Protein AF-A0AAD6FFL6-F1 (afdb_monomer)

Secondary structure (DSSP, 8-state):
-EETTTTEE-------HHHHTSGGGHHHHHHHHHHHHHHHTTPPP-EEEE---HHHHHHHHHTT-EEEE-GGGG--

pLDDT: mean 91.32, std 8.33, range [47.88, 97.19]

Nearest PDB structures (foldseek):
  8chd-assembly2_B  TM=4.868E-01  e=1.178E+00  Nicotiana tabacum
  4bbp-assembly1_A  TM=4.252E-01  e=8.030E+00  Salmonella enterica
  2ps3-assembly2_B  TM=4.143E-01  e=8.600E+00  Escherichia coli

Radius of gyration: 13.36 Å; Cα contacts (8 Å, |Δi|>4): 68; chains: 1; bounding box: 37×26×31 Å

Structure (mmCIF, N/CA/C/O backbone):
data_AF-A0AAD6FFL6-F1
#
_entry.id   AF-A0AAD6FFL6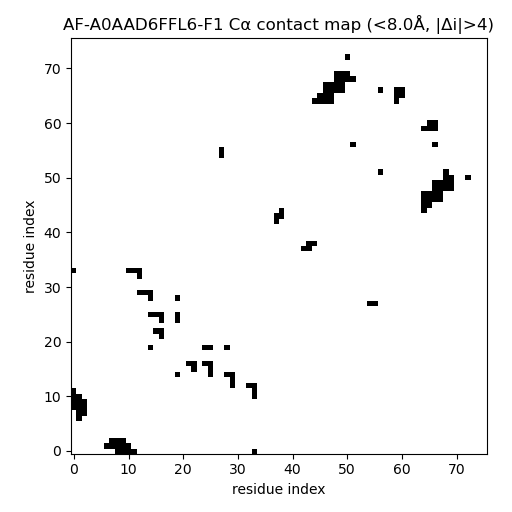-F1
#
loop_
_atom_site.group_PDB
_atom_site.id
_atom_site.type_symbol
_atom_site.label_atom_id
_atom_site.label_alt_id
_atom_site.label_comp_id
_atom_site.label_asym_id
_atom_site.label_entity_id
_atom_site.label_seq_id
_atom_site.pdbx_PDB_ins_code
_atom_site.Cartn_x
_atom_site.Cartn_y
_atom_site.Cartn_z
_atom_site.occupancy
_atom_site.B_iso_or_equiv
_atom_site.auth_seq_id
_atom_site.auth_comp_id
_atom_site.auth_asym_id
_atom_site.auth_atom_id
_atom_site.pdbx_PDB_model_num
ATOM 1 N N . MET A 1 1 ? -3.917 -7.801 1.613 1.00 88.06 1 MET A N 1
ATOM 2 C CA . MET A 1 1 ? -4.316 -7.086 2.844 1.00 88.06 1 MET A CA 1
ATOM 3 C C . MET A 1 1 ? -5.148 -7.996 3.742 1.00 88.06 1 MET A C 1
ATOM 5 O O . MET A 1 1 ? -5.896 -8.830 3.236 1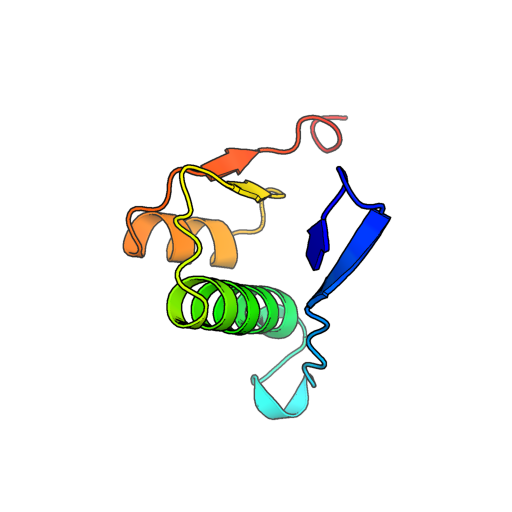.00 88.06 1 MET A O 1
ATOM 9 N N . MET A 1 2 ? -5.024 -7.850 5.061 1.00 91.31 2 MET A N 1
ATOM 10 C CA . MET A 1 2 ? -5.747 -8.657 6.045 1.00 91.31 2 MET A CA 1
ATOM 11 C C . MET A 1 2 ? -6.504 -7.757 7.021 1.00 91.31 2 MET A C 1
ATOM 13 O O . MET A 1 2 ? -5.945 -6.798 7.544 1.00 91.31 2 MET A O 1
ATOM 17 N N . ASP A 1 3 ? -7.763 -8.091 7.275 1.00 91.38 3 ASP A N 1
ATOM 18 C CA . ASP A 1 3 ? -8.533 -7.555 8.388 1.00 91.38 3 ASP A CA 1
ATOM 19 C C . ASP A 1 3 ? -8.231 -8.384 9.639 1.00 91.38 3 ASP A C 1
ATOM 21 O O . ASP A 1 3 ? -8.665 -9.533 9.773 1.00 91.38 3 ASP A O 1
ATOM 25 N N . LEU A 1 4 ? -7.477 -7.781 10.554 1.00 90.75 4 LEU A N 1
ATOM 26 C CA . LEU A 1 4 ? -7.029 -8.411 11.793 1.00 90.75 4 LEU A CA 1
ATOM 27 C C . LEU A 1 4 ? -8.166 -8.631 12.797 1.00 90.75 4 LEU A C 1
ATOM 29 O O . LEU A 1 4 ? -8.079 -9.537 13.620 1.00 90.75 4 LEU A O 1
ATOM 33 N N . LYS A 1 5 ? -9.254 -7.853 12.731 1.00 93.25 5 LYS A N 1
ATOM 34 C CA . LYS A 1 5 ? -10.387 -8.019 13.654 1.00 93.25 5 LYS A CA 1
ATOM 35 C C . LYS A 1 5 ? -11.135 -9.316 13.373 1.00 93.25 5 LYS A C 1
ATOM 37 O O . LYS A 1 5 ? -11.556 -10.007 14.296 1.00 93.25 5 LYS A O 1
ATOM 42 N N . ASN A 1 6 ? -11.311 -9.625 12.091 1.00 94.62 6 ASN A N 1
ATOM 43 C CA . ASN A 1 6 ? -12.051 -10.801 11.642 1.00 94.62 6 ASN A CA 1
ATOM 44 C C . ASN A 1 6 ? -11.140 -11.957 11.200 1.00 94.62 6 ASN A C 1
ATOM 46 O O . ASN A 1 6 ? -11.655 -13.008 10.823 1.00 94.62 6 ASN A O 1
ATOM 50 N N . ASN A 1 7 ? -9.814 -11.773 11.233 1.00 94.50 7 ASN A N 1
ATOM 51 C CA . ASN A 1 7 ? -8.812 -12.705 10.708 1.00 94.50 7 ASN A CA 1
ATOM 52 C C . ASN A 1 7 ? -9.081 -13.127 9.254 1.00 94.50 7 ASN A C 1
ATOM 54 O O . ASN A 1 7 ? -8.947 -14.297 8.894 1.00 94.50 7 ASN A O 1
ATOM 58 N N . LYS A 1 8 ? -9.487 -12.172 8.410 1.00 95.25 8 LYS A N 1
ATOM 59 C CA . LYS A 1 8 ? -9.826 -12.430 7.005 1.00 95.25 8 LYS A CA 1
ATOM 60 C C . LYS A 1 8 ? -8.845 -11.746 6.075 1.00 95.25 8 LYS A C 1
ATOM 62 O O . LYS A 1 8 ? -8.566 -10.560 6.218 1.00 95.25 8 LYS A O 1
ATOM 67 N N . VAL A 1 9 ? -8.376 -12.478 5.072 1.00 94.06 9 VAL A N 1
ATOM 68 C CA . VAL A 1 9 ? -7.710 -11.869 3.919 1.00 94.06 9 VAL A CA 1
ATOM 69 C C . VAL A 1 9 ? -8.784 -11.141 3.117 1.00 94.06 9 VAL A C 1
ATOM 71 O O . VAL A 1 9 ? -9.723 -11.767 2.632 1.00 94.06 9 VAL A O 1
ATOM 74 N N . VAL A 1 10 ? -8.671 -9.818 3.033 1.00 93.88 10 VAL A N 1
ATOM 75 C CA . VAL A 1 10 ? -9.639 -8.965 2.322 1.00 93.88 10 VAL A CA 1
ATOM 76 C C . VAL A 1 10 ? -9.183 -8.631 0.908 1.00 93.88 10 VAL A C 1
ATOM 78 O O . VAL A 1 10 ? -9.997 -8.227 0.087 1.00 93.88 10 VAL A O 1
ATOM 81 N N . ASP A 1 11 ? -7.893 -8.809 0.624 1.00 95.50 11 ASP A N 1
ATOM 82 C CA . ASP A 1 11 ? -7.315 -8.507 -0.678 1.00 95.50 11 ASP A CA 1
ATOM 83 C C . ASP A 1 11 ? -6.032 -9.314 -0.929 1.00 95.50 11 ASP A C 1
ATOM 85 O O . ASP A 1 11 ? -5.220 -9.491 -0.012 1.00 95.50 11 ASP A O 1
ATOM 89 N N . LEU A 1 12 ? -5.830 -9.761 -2.169 1.00 95.75 12 LEU A N 1
ATOM 90 C CA . LEU A 1 12 ? -4.608 -10.407 -2.644 1.00 95.75 12 LEU A CA 1
ATOM 91 C C . LEU A 1 12 ? -4.296 -9.883 -4.046 1.00 95.75 12 LEU A C 1
ATOM 93 O O . LEU A 1 12 ? -5.091 -10.058 -4.965 1.00 95.75 12 LEU A O 1
ATOM 97 N N . GLN A 1 13 ? -3.120 -9.278 -4.201 1.00 96.38 13 GLN A N 1
ATOM 98 C CA . GLN A 1 13 ? -2.655 -8.718 -5.466 1.00 96.38 13 GLN A CA 1
ATOM 99 C C . GLN A 1 13 ? -1.526 -9.576 -6.025 1.00 96.38 13 GLN A C 1
ATOM 101 O O . GLN A 1 13 ? -0.477 -9.722 -5.399 1.00 96.38 13 GLN A O 1
ATOM 106 N N . LEU A 1 14 ? -1.747 -10.145 -7.210 1.00 95.88 14 LEU A N 1
ATOM 107 C CA . LEU A 1 14 ? -0.696 -10.791 -7.985 1.00 95.88 14 LEU A CA 1
ATOM 108 C C . LEU A 1 14 ? -0.137 -9.759 -8.967 1.00 95.88 14 LEU A C 1
ATOM 110 O O . LEU A 1 14 ? -0.853 -9.318 -9.863 1.00 95.88 14 LEU A O 1
ATOM 114 N N . VAL A 1 15 ? 1.126 -9.381 -8.775 1.00 96.81 15 VAL A N 1
ATOM 115 C CA . VAL A 1 15 ? 1.856 -8.469 -9.665 1.00 96.81 15 VAL A CA 1
ATOM 116 C C . VAL A 1 15 ? 3.045 -9.215 -10.265 1.00 96.81 15 VAL A C 1
ATOM 118 O O . VAL A 1 15 ? 3.710 -9.983 -9.569 1.00 96.81 15 VAL A O 1
ATOM 121 N N . GLN A 1 16 ? 3.318 -9.019 -11.550 1.00 96.56 16 GLN A N 1
ATOM 122 C CA . GLN A 1 16 ? 4.406 -9.658 -12.279 1.00 96.56 16 GLN A CA 1
ATOM 123 C C . GLN A 1 16 ? 5.451 -8.633 -12.731 1.00 96.56 16 GLN A C 1
ATOM 125 O O . GLN A 1 16 ? 5.134 -7.593 -13.291 1.00 96.56 16 GLN A O 1
ATOM 130 N N . SER A 1 17 ? 6.735 -8.944 -12.559 1.00 96.19 17 SER A N 1
ATOM 131 C CA . SER A 1 17 ? 7.842 -8.035 -12.909 1.00 96.19 17 SER A CA 1
ATOM 132 C C . SER A 1 17 ? 7.786 -7.517 -14.358 1.00 96.19 17 SER A C 1
ATOM 134 O O . SER A 1 17 ? 8.078 -6.351 -14.617 1.00 96.19 17 SER A O 1
ATOM 136 N N . ASN A 1 18 ? 7.371 -8.359 -15.308 1.00 96.19 18 ASN A N 1
ATOM 137 C CA . ASN A 1 18 ? 7.233 -7.997 -16.722 1.00 96.19 18 ASN A CA 1
ATOM 138 C C . ASN A 1 18 ? 6.103 -6.991 -16.994 1.00 96.19 18 ASN A C 1
ATOM 140 O O . ASN A 1 18 ? 6.195 -6.265 -17.979 1.00 96.19 18 ASN A O 1
ATOM 144 N N . GLU A 1 19 ? 5.066 -6.929 -16.154 1.00 95.69 19 GLU A N 1
ATOM 145 C CA . GLU A 1 19 ? 3.950 -5.992 -16.344 1.00 95.69 19 GLU A CA 1
ATOM 146 C C . GLU A 1 19 ? 4.281 -4.583 -15.820 1.00 95.69 19 GLU A C 1
ATOM 148 O O . GLU A 1 19 ? 3.758 -3.596 -16.327 1.00 95.69 19 GLU A O 1
ATOM 153 N N . VAL A 1 20 ? 5.186 -4.483 -14.838 1.00 94.81 20 VAL A N 1
ATOM 154 C CA . VAL A 1 20 ? 5.558 -3.219 -14.171 1.00 94.81 20 VAL A CA 1
ATOM 155 C C . VAL A 1 20 ? 6.973 -2.730 -14.502 1.00 94.81 20 VAL A C 1
ATOM 157 O O . VAL A 1 20 ? 7.463 -1.771 -13.907 1.00 94.81 20 VAL A O 1
ATOM 160 N N . GLY A 1 21 ? 7.665 -3.384 -15.438 1.00 92.62 21 GLY A N 1
ATOM 161 C CA . GLY A 1 21 ? 9.013 -2.982 -15.851 1.00 92.62 21 GLY A CA 1
ATOM 162 C C . GLY A 1 21 ? 10.090 -3.229 -14.787 1.00 92.62 21 GLY A C 1
ATOM 163 O O . GLY A 1 21 ? 11.027 -2.441 -14.663 1.00 92.62 21 GLY A O 1
ATOM 164 N N . GLY A 1 22 ? 9.957 -4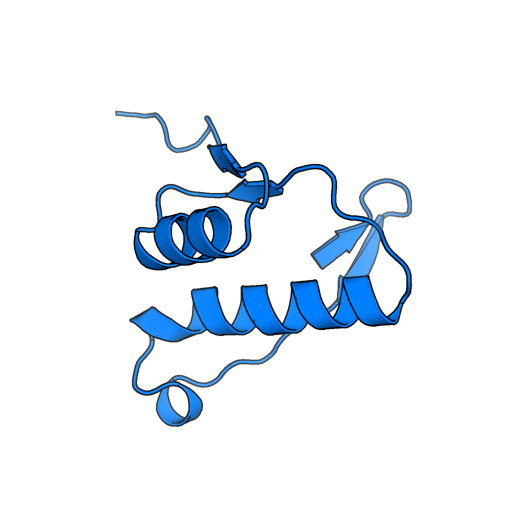.300 -14.002 1.00 92.94 22 GLY A N 1
ATOM 165 C CA . GLY A 1 22 ? 10.965 -4.759 -13.046 1.00 92.94 22 GLY A CA 1
ATOM 166 C C . GLY A 1 22 ? 10.424 -5.005 -11.639 1.00 92.94 22 GLY A C 1
ATOM 167 O O . GLY A 1 22 ? 9.445 -4.399 -11.210 1.00 92.94 22 GLY A O 1
ATOM 168 N N . SER A 1 23 ? 11.118 -5.858 -10.882 1.00 89.94 23 SER A N 1
ATOM 169 C CA . SER A 1 23 ? 10.722 -6.241 -9.519 1.00 89.94 23 SER A CA 1
ATOM 170 C C . SER A 1 23 ? 10.634 -5.060 -8.559 1.00 89.94 23 SER A C 1
ATOM 172 O O . SER A 1 23 ? 9.778 -5.047 -7.682 1.00 89.94 23 SER A O 1
ATOM 174 N N . TYR A 1 24 ? 11.462 -4.037 -8.774 1.00 89.81 24 TYR A N 1
ATOM 175 C CA . TYR A 1 24 ? 11.479 -2.816 -7.970 1.00 89.81 24 TYR A CA 1
ATOM 176 C C . TYR A 1 24 ? 10.120 -2.091 -7.929 1.00 89.81 24 TYR A C 1
ATOM 178 O O . TYR A 1 24 ? 9.781 -1.473 -6.926 1.00 89.81 24 TYR A O 1
ATOM 186 N N . HIS A 1 25 ? 9.318 -2.203 -8.993 1.00 93.81 25 HIS A N 1
ATOM 187 C CA . HIS A 1 25 ? 8.014 -1.543 -9.107 1.00 93.81 25 HIS A CA 1
ATOM 188 C C . HIS A 1 25 ? 6.848 -2.390 -8.588 1.00 93.81 25 HIS A C 1
ATOM 190 O O . HIS A 1 25 ? 5.744 -1.870 -8.421 1.00 93.81 25 HIS A O 1
ATOM 196 N N . MET A 1 26 ? 7.068 -3.685 -8.342 1.00 95.56 26 MET A N 1
ATOM 197 C CA . MET A 1 26 ? 5.989 -4.627 -8.031 1.00 95.56 26 MET A CA 1
ATOM 198 C C . MET A 1 26 ? 5.275 -4.277 -6.727 1.00 95.56 26 MET A C 1
ATOM 200 O O . MET A 1 26 ? 4.050 -4.343 -6.661 1.00 95.56 26 MET A O 1
ATOM 204 N N . GLU A 1 27 ? 6.027 -3.868 -5.706 1.00 93.19 27 GLU A N 1
ATOM 205 C CA . GLU A 1 27 ? 5.460 -3.497 -4.407 1.00 93.19 27 GLU A CA 1
ATOM 206 C C . GLU A 1 27 ? 4.598 -2.237 -4.496 1.00 93.19 27 GLU A C 1
ATOM 208 O O . GLU A 1 27 ? 3.486 -2.206 -3.967 1.00 93.19 27 GLU A O 1
ATOM 213 N N . LEU A 1 28 ? 5.084 -1.206 -5.201 1.00 94.88 28 LEU A N 1
ATOM 214 C CA . LEU A 1 28 ? 4.329 0.031 -5.392 1.00 94.88 28 LEU A CA 1
ATOM 215 C C . LEU A 1 28 ? 3.028 -0.234 -6.156 1.00 94.88 28 LEU A C 1
ATOM 217 O O . LEU A 1 28 ? 1.985 0.310 -5.797 1.00 94.88 28 LEU A O 1
ATOM 221 N N . GLU A 1 29 ? 3.093 -1.039 -7.213 1.00 96.88 29 GLU A N 1
ATOM 222 C CA . GLU A 1 29 ? 1.918 -1.375 -8.011 1.00 96.88 29 GLU A CA 1
ATOM 223 C C . GLU A 1 29 ? 0.902 -2.188 -7.204 1.00 96.88 29 GLU A C 1
ATOM 225 O O . GLU A 1 29 ? -0.285 -1.863 -7.205 1.00 96.88 29 GLU A O 1
ATOM 230 N N . GLY A 1 30 ? 1.364 -3.189 -6.450 1.00 96.25 30 GLY A N 1
ATOM 231 C CA . GLY A 1 30 ? 0.503 -3.959 -5.556 1.00 96.25 30 GLY A CA 1
ATOM 232 C C . GLY A 1 30 ? -0.211 -3.056 -4.549 1.00 96.25 30 GLY A C 1
ATOM 233 O O . GLY A 1 30 ? -1.427 -3.150 -4.393 1.00 96.25 30 GLY A O 1
ATOM 234 N N . LEU A 1 31 ? 0.518 -2.115 -3.939 1.00 95.06 31 LEU A N 1
ATOM 235 C CA . LEU A 1 31 ? -0.059 -1.139 -3.016 1.00 95.06 31 LEU A CA 1
ATOM 236 C C . LEU A 1 31 ? -1.128 -0.265 -3.690 1.00 95.06 31 LEU A C 1
ATOM 238 O O . LEU A 1 31 ? -2.199 -0.069 -3.117 1.00 95.06 31 LEU A O 1
ATOM 242 N N . LYS A 1 32 ? -0.865 0.249 -4.897 1.00 95.50 32 LYS A N 1
ATOM 243 C CA . LYS A 1 32 ? -1.831 1.072 -5.645 1.00 95.50 32 LYS A CA 1
ATOM 244 C C . LYS A 1 32 ? -3.133 0.324 -5.910 1.00 95.50 32 LYS A C 1
ATOM 246 O O . LYS A 1 32 ? -4.195 0.853 -5.585 1.00 95.50 32 LYS A O 1
ATOM 251 N N . ARG A 1 33 ? -3.044 -0.907 -6.427 1.00 97.19 33 ARG A N 1
ATOM 252 C CA . ARG A 1 33 ? -4.213 -1.753 -6.722 1.00 97.19 33 ARG A CA 1
ATOM 253 C C . ARG A 1 33 ? -5.034 -2.031 -5.464 1.00 97.19 33 ARG A C 1
ATOM 255 O O . ARG A 1 33 ? -6.255 -1.890 -5.481 1.00 97.19 33 ARG A O 1
ATOM 262 N N . SER A 1 34 ? -4.372 -2.350 -4.350 1.00 96.00 34 SER A N 1
ATOM 263 C CA . SER A 1 34 ? -5.053 -2.553 -3.066 1.00 96.00 34 SER A CA 1
ATOM 264 C C . SER A 1 34 ? -5.764 -1.286 -2.579 1.00 96.00 34 SER A C 1
ATOM 266 O O . SER A 1 34 ? -6.909 -1.358 -2.138 1.00 96.00 34 SER A O 1
ATOM 268 N N . LEU A 1 35 ? -5.114 -0.119 -2.649 1.00 94.69 35 LEU A N 1
ATOM 269 C CA . LEU A 1 35 ? -5.704 1.148 -2.202 1.00 94.69 35 LEU A CA 1
ATOM 270 C C . LEU A 1 35 ? -6.901 1.572 -3.058 1.00 94.69 35 LEU A C 1
ATOM 272 O O . LEU A 1 35 ? -7.899 2.057 -2.521 1.00 94.69 35 LEU A O 1
ATOM 276 N N . GLU A 1 36 ? -6.817 1.368 -4.371 1.00 95.25 36 GLU A N 1
ATOM 277 C CA . GLU A 1 36 ? -7.928 1.614 -5.289 1.00 95.25 36 GLU A CA 1
ATOM 278 C C . GLU A 1 36 ? -9.121 0.707 -4.967 1.00 95.25 36 GLU A C 1
ATOM 280 O O . GLU A 1 36 ? -10.225 1.216 -4.768 1.00 95.25 36 GLU A O 1
ATOM 285 N N . LEU A 1 37 ? -8.890 -0.596 -4.768 1.00 95.50 37 LEU A N 1
ATOM 286 C CA . LEU A 1 37 ? -9.939 -1.535 -4.363 1.00 95.50 37 LEU A CA 1
ATOM 287 C C . LEU A 1 37 ? -10.628 -1.098 -3.060 1.00 95.50 37 LEU A C 1
ATOM 289 O O . LEU A 1 37 ? -11.854 -1.110 -2.973 1.00 95.50 37 LEU A O 1
ATOM 293 N N . LEU A 1 38 ? -9.868 -0.703 -2.035 1.00 93.25 38 LEU A N 1
ATOM 294 C CA . LEU A 1 38 ? -10.445 -0.234 -0.768 1.00 93.25 38 LEU A CA 1
ATOM 295 C C . LEU A 1 38 ? -11.330 0.997 -0.970 1.00 93.25 38 LEU A C 1
ATOM 297 O O . LEU A 1 38 ? -12.445 1.051 -0.445 1.00 93.25 38 LEU A O 1
ATOM 301 N N . LYS A 1 39 ? -10.858 1.954 -1.773 1.00 93.44 39 LYS A N 1
ATOM 302 C CA . LYS A 1 39 ? -11.606 3.166 -2.106 1.00 93.44 39 LYS A CA 1
ATOM 303 C C . LYS A 1 39 ? -12.906 2.837 -2.843 1.00 93.44 39 LYS A C 1
ATOM 305 O O . LYS A 1 39 ? -13.954 3.362 -2.474 1.00 93.44 39 LYS A O 1
ATOM 3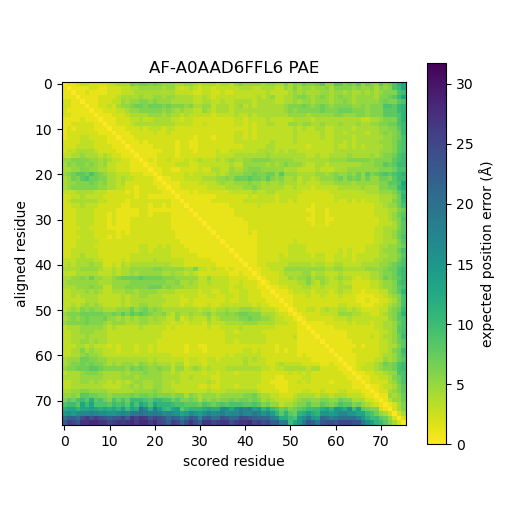10 N N . GLU A 1 40 ? -12.867 1.945 -3.831 1.00 95.44 40 GLU A N 1
ATOM 311 C CA . GLU A 1 40 ? -14.058 1.478 -4.558 1.00 95.44 40 GLU A CA 1
ATOM 312 C C . GLU A 1 40 ? -15.071 0.779 -3.642 1.00 95.44 40 GLU A C 1
ATOM 314 O O . GLU A 1 40 ? -16.281 0.872 -3.849 1.00 95.44 40 GLU A O 1
ATOM 319 N N . ARG A 1 41 ? -14.590 0.103 -2.593 1.00 94.12 41 ARG A N 1
ATOM 320 C CA . ARG A 1 41 ? -15.429 -0.541 -1.572 1.00 94.12 41 ARG A CA 1
ATOM 321 C C . ARG A 1 41 ? -15.924 0.420 -0.487 1.00 94.12 41 ARG A C 1
ATOM 323 O O . ARG A 1 41 ? -16.591 -0.026 0.444 1.00 94.12 41 ARG A O 1
ATOM 330 N N . GLY A 1 42 ? -15.633 1.717 -0.605 1.00 93.62 42 GLY A N 1
ATOM 331 C CA . GLY A 1 42 ? -16.058 2.741 0.350 1.00 93.62 42 GLY A CA 1
ATOM 332 C C . GLY A 1 42 ? -15.284 2.716 1.669 1.00 93.62 42 GLY A C 1
ATOM 333 O O . GLY A 1 42 ? -15.774 3.228 2.674 1.00 93.62 42 GLY A O 1
ATOM 334 N N . VAL A 1 43 ? -14.093 2.113 1.690 1.00 91.75 43 VAL A N 1
ATOM 335 C CA . VAL A 1 43 ? -13.214 2.117 2.862 1.00 91.75 43 VAL A CA 1
ATOM 336 C C . VAL A 1 43 ? -12.395 3.404 2.860 1.00 91.75 43 VAL A C 1
ATOM 338 O O . VAL A 1 43 ? -11.587 3.645 1.963 1.00 91.75 43 VAL A O 1
ATOM 341 N N . THR A 1 44 ? -12.588 4.229 3.887 1.00 89.25 44 THR A N 1
ATOM 342 C CA . THR A 1 44 ? -11.791 5.441 4.099 1.00 89.25 44 THR A CA 1
ATOM 343 C C . THR A 1 44 ? -10.468 5.081 4.765 1.00 89.25 44 THR A C 1
ATOM 345 O O . THR A 1 44 ? -10.453 4.504 5.852 1.00 89.25 44 THR A O 1
ATOM 348 N N . LEU A 1 45 ? -9.357 5.438 4.122 1.00 90.12 45 LEU A N 1
ATOM 349 C CA . LEU A 1 45 ? -8.019 5.301 4.688 1.00 90.12 45 LEU A CA 1
ATOM 350 C C . LEU A 1 45 ? -7.657 6.567 5.473 1.00 90.12 45 LEU A C 1
ATOM 352 O O . LEU A 1 45 ? -7.634 7.650 4.897 1.00 90.12 45 LEU A O 1
ATOM 356 N N . ASP A 1 46 ? -7.349 6.418 6.760 1.00 91.12 46 ASP A N 1
ATOM 357 C CA . ASP A 1 46 ? -6.876 7.520 7.612 1.00 91.12 46 ASP A CA 1
ATOM 358 C C . ASP A 1 46 ? -5.340 7.620 7.600 1.00 91.12 46 ASP A C 1
ATOM 360 O O . ASP A 1 46 ? -4.754 8.654 7.279 1.00 91.12 46 ASP A O 1
ATOM 364 N N . CYS A 1 47 ? -4.667 6.499 7.864 1.00 92.50 47 CYS A N 1
ATOM 365 C CA . CYS A 1 47 ? -3.216 6.390 7.785 1.00 92.50 47 CYS A CA 1
ATOM 366 C C . CYS A 1 47 ? -2.767 4.990 7.357 1.00 92.50 47 CYS A C 1
ATOM 368 O O . CYS A 1 47 ? -3.539 4.028 7.390 1.00 92.50 47 CYS A O 1
ATOM 370 N N . ILE A 1 48 ? -1.500 4.880 6.958 1.00 93.75 48 ILE A N 1
ATOM 371 C CA . ILE A 1 48 ? -0.865 3.615 6.587 1.00 93.75 48 ILE A CA 1
ATOM 372 C C . ILE A 1 48 ? 0.519 3.492 7.227 1.00 93.75 48 ILE A C 1
ATOM 374 O O . ILE A 1 48 ? 1.285 4.452 7.256 1.00 93.75 48 ILE A O 1
ATOM 378 N N . VAL A 1 49 ? 0.850 2.300 7.726 1.00 92.19 49 VAL A N 1
ATOM 379 C CA . VAL A 1 49 ? 2.187 1.958 8.231 1.00 92.19 49 VAL A CA 1
ATOM 380 C C . VAL A 1 49 ? 2.903 1.140 7.161 1.00 92.19 49 VAL A C 1
ATOM 382 O O . VAL A 1 49 ? 2.347 0.165 6.662 1.00 92.19 49 VAL A O 1
ATOM 385 N N . THR A 1 50 ? 4.107 1.549 6.770 1.00 92.19 50 THR A N 1
ATOM 386 C CA . THR A 1 50 ? 4.898 0.879 5.719 1.00 92.19 50 THR A CA 1
ATOM 387 C C . THR A 1 50 ? 6.390 0.962 6.025 1.00 92.19 50 THR A C 1
ATOM 389 O O . THR A 1 50 ? 6.822 1.768 6.850 1.00 92.19 50 THR A O 1
ATOM 392 N N . ASP A 1 51 ? 7.189 0.171 5.317 1.00 88.69 51 ASP A N 1
ATOM 393 C CA . ASP A 1 51 ? 8.644 0.279 5.358 1.00 88.69 51 ASP A CA 1
ATOM 394 C C . ASP A 1 51 ? 9.163 1.530 4.638 1.00 88.69 51 ASP A C 1
ATOM 396 O O . ASP A 1 51 ? 8.458 2.225 3.897 1.00 88.69 51 ASP A O 1
ATOM 400 N N . ARG A 1 52 ? 10.458 1.808 4.812 1.00 86.12 52 ARG A N 1
ATOM 401 C CA . ARG A 1 52 ? 11.152 2.958 4.210 1.00 86.12 52 ARG A CA 1
ATOM 402 C C . ARG A 1 52 ? 11.469 2.760 2.715 1.00 86.12 52 ARG A C 1
ATOM 404 O O . ARG A 1 52 ? 12.522 3.182 2.240 1.00 86.12 52 ARG A O 1
ATOM 411 N N . HIS A 1 53 ? 10.542 2.199 1.936 1.00 88.75 53 HIS A N 1
ATOM 412 C CA . HIS A 1 53 ? 10.692 2.067 0.483 1.00 88.75 53 HIS A CA 1
ATOM 413 C C . HIS A 1 53 ? 10.477 3.420 -0.222 1.00 88.75 53 HIS A C 1
ATOM 415 O O . HIS A 1 53 ? 9.417 4.041 -0.110 1.00 88.75 53 HIS A O 1
ATOM 421 N N . LEU A 1 54 ? 11.490 3.906 -0.950 1.00 91.19 54 LEU A N 1
ATOM 422 C CA . LEU A 1 54 ? 11.518 5.274 -1.499 1.00 91.19 54 LEU A CA 1
ATOM 423 C C . LEU A 1 54 ? 10.364 5.570 -2.469 1.00 91.19 54 LEU A C 1
ATOM 425 O O . LEU A 1 54 ? 9.793 6.662 -2.433 1.00 91.19 54 LEU A O 1
ATOM 429 N N . GLN A 1 55 ? 9.998 4.610 -3.321 1.00 93.06 55 GLN A N 1
ATOM 430 C CA . GLN A 1 55 ? 8.908 4.804 -4.279 1.00 93.06 55 GLN A CA 1
ATOM 431 C C . GLN A 1 55 ? 7.540 4.913 -3.593 1.00 93.06 55 GLN A C 1
ATOM 433 O O . GLN A 1 55 ? 6.725 5.745 -3.989 1.00 93.06 55 GLN A O 1
ATOM 438 N N . ILE A 1 56 ? 7.315 4.125 -2.537 1.00 93.19 56 ILE A N 1
ATOM 439 C CA . ILE A 1 56 ? 6.073 4.152 -1.753 1.00 93.19 56 ILE A CA 1
ATOM 440 C C . ILE A 1 56 ? 5.966 5.481 -1.006 1.00 93.19 56 ILE A C 1
ATOM 442 O O . ILE A 1 56 ? 4.943 6.151 -1.100 1.00 93.19 56 ILE A O 1
ATOM 446 N N . GLN A 1 57 ? 7.049 5.923 -0.363 1.00 93.44 57 GLN A N 1
ATOM 447 C CA . GLN A 1 57 ? 7.094 7.226 0.311 1.00 93.44 57 GLN A CA 1
ATOM 448 C C 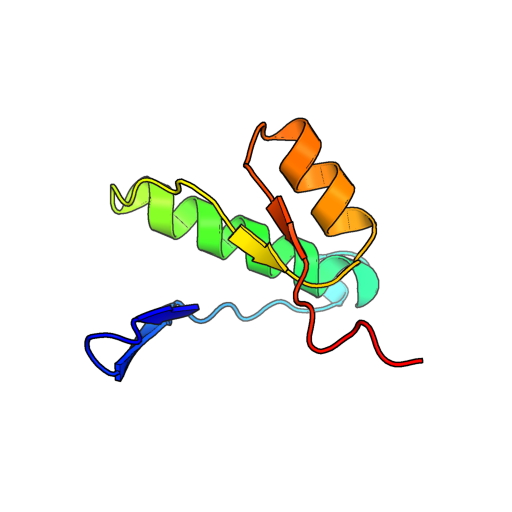. GLN A 1 57 ? 6.779 8.388 -0.633 1.00 93.44 57 GLN A C 1
ATOM 450 O O . GLN A 1 57 ? 6.033 9.305 -0.284 1.00 93.44 57 GLN A O 1
ATOM 455 N N . LYS A 1 58 ? 7.355 8.374 -1.843 1.00 94.62 58 LYS A N 1
ATOM 456 C CA . LYS A 1 58 ? 7.060 9.392 -2.856 1.00 94.62 58 LYS A CA 1
ATOM 457 C C . LYS A 1 58 ? 5.578 9.383 -3.229 1.00 94.62 58 LYS A C 1
ATOM 459 O O . LYS A 1 58 ? 4.947 10.434 -3.188 1.00 94.62 58 LYS A O 1
ATOM 464 N N . PHE A 1 59 ? 5.040 8.208 -3.537 1.00 95.25 59 PHE A N 1
ATOM 465 C CA . PHE A 1 59 ? 3.650 8.043 -3.946 1.00 95.25 59 PHE A CA 1
ATOM 466 C C . PHE A 1 59 ? 2.646 8.462 -2.860 1.00 95.25 59 PHE A C 1
ATOM 468 O O . PHE A 1 59 ? 1.700 9.190 -3.155 1.00 95.25 59 PHE A O 1
ATOM 475 N N . LEU A 1 60 ? 2.855 8.048 -1.607 1.00 94.69 60 LEU A N 1
ATOM 476 C CA . LEU A 1 60 ? 1.955 8.380 -0.498 1.00 94.69 60 LEU A CA 1
ATOM 477 C C . LEU A 1 60 ? 1.952 9.883 -0.206 1.00 94.69 60 LEU A C 1
ATOM 479 O O . LEU A 1 60 ? 0.886 10.463 -0.006 1.00 94.69 60 LEU A O 1
ATOM 483 N N . ARG A 1 61 ? 3.124 10.531 -0.279 1.00 93.88 61 ARG A N 1
ATOM 484 C CA . ARG A 1 61 ? 3.241 11.989 -0.152 1.00 93.88 61 ARG A CA 1
ATOM 485 C C . ARG A 1 61 ? 2.501 12.727 -1.270 1.00 93.88 61 ARG A C 1
ATOM 487 O O . ARG A 1 61 ? 1.809 13.696 -0.989 1.00 93.88 61 ARG A O 1
ATOM 494 N N . GLU A 1 62 ? 2.642 12.284 -2.519 1.00 94.94 62 GLU A N 1
ATOM 495 C CA . GLU A 1 62 ? 1.928 12.869 -3.669 1.00 94.94 62 GLU A CA 1
ATOM 496 C C . GLU A 1 62 ? 0.411 12.633 -3.597 1.00 94.94 62 GLU A C 1
ATOM 498 O O . GLU A 1 62 ? -0.365 13.448 -4.088 1.00 94.94 62 GLU A O 1
ATOM 503 N N . SER A 1 63 ? -0.010 11.551 -2.939 1.00 91.00 63 SER A N 1
ATOM 504 C CA . SER A 1 63 ? -1.419 11.191 -2.740 1.00 91.00 63 SER A CA 1
ATOM 505 C C . SER A 1 63 ? -2.038 11.801 -1.474 1.00 91.00 63 SER A C 1
ATOM 507 O O . SER A 1 63 ? -3.194 11.513 -1.174 1.00 91.00 63 SER A O 1
ATOM 509 N N . SER A 1 64 ? -1.289 12.617 -0.721 1.00 92.06 64 SER A N 1
ATOM 510 C CA . SER A 1 64 ? -1.706 13.199 0.567 1.00 92.06 64 SER A CA 1
ATOM 511 C C . SER A 1 64 ? -2.188 12.164 1.596 1.00 92.06 64 SER A C 1
ATOM 513 O O . SER A 1 64 ? -3.075 12.449 2.400 1.00 92.06 64 SER A O 1
ATOM 515 N N . ILE A 1 65 ? -1.612 10.959 1.577 1.00 93.06 65 ILE A N 1
ATOM 516 C CA . ILE A 1 65 ? -1.919 9.894 2.540 1.00 93.06 6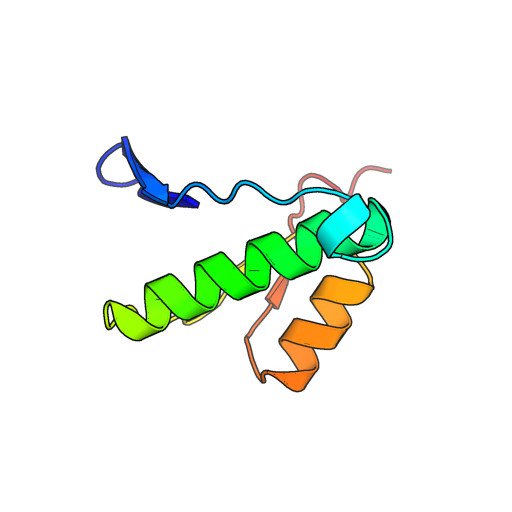5 ILE A CA 1
ATOM 517 C C . ILE A 1 65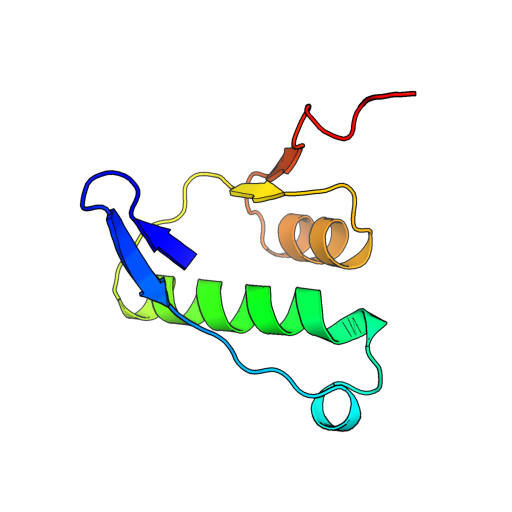 ? -0.942 9.990 3.713 1.00 93.06 65 ILE A C 1
ATOM 519 O O . ILE A 1 65 ? 0.275 10.002 3.517 1.00 93.06 65 ILE A O 1
ATOM 523 N N . THR A 1 66 ? -1.467 10.006 4.939 1.00 94.19 66 THR A N 1
ATOM 524 C CA . THR A 1 66 ? -0.648 9.993 6.157 1.00 94.19 66 THR A CA 1
ATOM 525 C C . THR A 1 66 ? 0.091 8.660 6.279 1.00 94.19 66 THR A C 1
ATOM 527 O O . THR A 1 66 ? -0.526 7.608 6.452 1.00 94.19 66 THR A O 1
ATOM 530 N N . GLN A 1 67 ? 1.421 8.704 6.202 1.00 93.94 67 GLN A N 1
ATOM 531 C CA . GLN A 1 67 ? 2.294 7.538 6.329 1.00 93.94 67 GLN A CA 1
ATOM 532 C C . GLN A 1 67 ? 3.010 7.540 7.683 1.00 93.94 67 GLN A C 1
ATOM 534 O O . GLN A 1 67 ? 3.609 8.539 8.079 1.00 93.94 67 GLN A O 1
ATOM 539 N N . PHE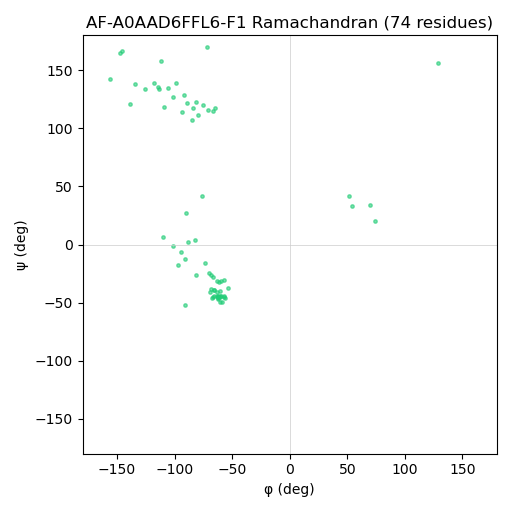 A 1 68 ? 3.021 6.384 8.336 1.00 93.12 68 PHE A N 1
ATOM 540 C CA . PHE A 1 68 ? 3.904 6.055 9.448 1.00 93.12 68 PHE A CA 1
ATOM 541 C C . PHE A 1 68 ? 4.895 4.970 9.021 1.00 93.12 68 PHE A C 1
ATOM 543 O O . PHE A 1 68 ? 4.652 4.221 8.069 1.00 93.12 68 PHE A O 1
ATOM 550 N N . PHE A 1 69 ? 6.016 4.885 9.730 1.00 91.12 69 PHE A N 1
ATOM 551 C CA . PHE A 1 69 ? 7.026 3.868 9.472 1.00 91.12 69 PHE A CA 1
ATOM 552 C C . PHE A 1 69 ? 6.888 2.706 10.438 1.00 91.12 69 PHE A C 1
ATOM 554 O O . PHE A 1 69 ? 6.662 2.919 11.632 1.00 91.12 69 PHE A O 1
ATOM 561 N N . ASP A 1 70 ? 7.053 1.494 9.917 1.00 86.88 70 ASP A N 1
ATOM 562 C CA . ASP A 1 70 ? 7.203 0.325 10.770 1.00 86.88 70 ASP A CA 1
ATOM 563 C C . ASP A 1 70 ? 8.512 0.445 11.567 1.00 86.88 70 ASP A C 1
ATOM 565 O O . ASP A 1 70 ? 9.612 0.523 11.008 1.00 86.88 70 ASP A O 1
ATOM 569 N N . VAL A 1 71 ? 8.378 0.510 12.892 1.00 85.81 71 VAL A N 1
ATOM 570 C CA . VAL A 1 71 ? 9.507 0.636 13.818 1.00 85.81 71 VAL A CA 1
ATOM 571 C C . VAL A 1 71 ? 10.291 -0.664 13.960 1.00 85.81 71 VAL A C 1
ATOM 573 O O . VAL A 1 71 ? 11.427 -0.632 14.425 1.00 85.81 71 VAL A O 1
ATOM 576 N N . TRP A 1 72 ? 9.730 -1.798 13.533 1.00 80.94 72 TRP A N 1
ATOM 577 C CA . TRP A 1 72 ? 10.421 -3.083 13.589 1.00 80.94 72 TRP A CA 1
ATOM 578 C C . TRP A 1 72 ? 11.675 -3.104 12.702 1.00 80.94 72 TRP A C 1
ATOM 580 O O . TRP A 1 72 ? 12.689 -3.695 13.058 1.00 80.94 72 TRP A O 1
ATOM 590 N N . HIS A 1 73 ? 11.664 -2.364 11.590 1.00 66.19 73 HIS A N 1
ATOM 591 C CA . HIS A 1 73 ? 12.816 -2.199 10.695 1.00 66.19 73 HIS A CA 1
ATOM 592 C C . HIS A 1 73 ? 13.718 -0.999 11.072 1.00 66.19 73 HIS A C 1
ATOM 594 O O . HIS A 1 73 ? 14.366 -0.392 10.208 1.00 66.19 73 HIS A O 1
ATOM 600 N N . ILE A 1 74 ? 13.742 -0.598 12.352 1.00 63.59 74 ILE A N 1
ATOM 601 C CA . ILE A 1 74 ? 14.645 0.446 12.881 1.00 63.59 74 ILE A CA 1
ATOM 602 C C . ILE A 1 74 ? 15.940 -0.133 13.492 1.00 63.59 74 ILE A C 1
ATOM 604 O O . ILE A 1 74 ? 16.864 0.632 13.745 1.00 63.59 74 ILE A O 1
ATOM 608 N N . GLU A 1 75 ? 16.095 -1.453 13.630 1.00 57.78 75 GLU A N 1
ATOM 609 C CA . GLU A 1 75 ? 17.401 -2.064 13.955 1.00 57.78 75 GLU A CA 1
ATOM 610 C C . GLU A 1 75 ? 18.254 -2.158 12.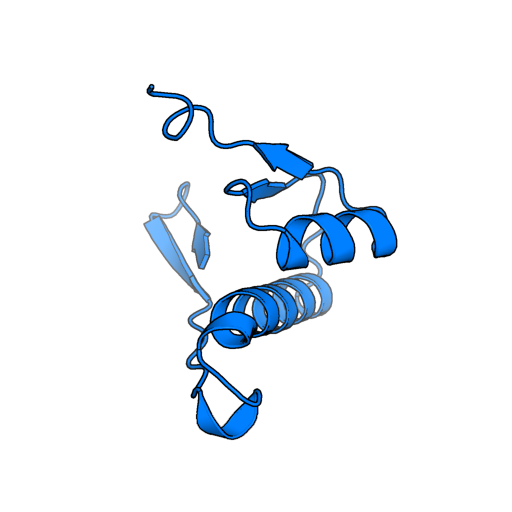671 1.00 57.78 75 GLU A C 1
ATOM 612 O O . GLU A 1 75 ? 17.885 -2.848 11.723 1.00 57.78 75 GLU A O 1
ATOM 617 N N . LYS A 1 76 ? 19.353 -1.412 12.510 1.00 47.88 76 LYS A N 1
ATOM 618 C CA . LYS A 1 76 ? 20.529 -1.250 13.378 1.00 47.88 76 LYS A CA 1
ATOM 619 C C . LYS A 1 76 ? 21.105 0.168 13.311 1.00 47.88 76 LYS A C 1
ATOM 621 O O . LYS A 1 76 ? 21.084 0.745 12.199 1.00 47.88 76 LYS A O 1
#

Solvent-accessible surface area (backbone atoms only — not comparable to full-atom values): 4815 Å² total; per-residue (Å²): 83,68,43,76,90,77,73,37,80,78,48,86,75,91,70,54,38,87,82,56,79,33,66,88,40,33,62,51,50,39,50,50,55,53,53,50,52,38,47,77,70,70,49,84,82,76,66,46,75,41,72,93,48,68,69,49,56,52,50,34,60,76,66,73,48,46,74,46,68,51,68,84,77,61,79,127

Foldseek 3Di:
DADPVVRDDPDDDDFDQVVQVGPLCRVVVSVVVVVVVCVVVVNDAQAEEEAPNPVNVVVCVVVVHHYDYDCVPVDD

Organism: NCBI:txid1090488

Mean predicted aligned error: 4.06 Å

Sequence (76 aa):
MMDLKNNKVVDLQLVQSNEVGGSYHMELEGLKRSLELLKERGVTLDCIVTDRHLQIQKFLRESSITQFFDVWHIEK